Protein AF-A0A349W3M1-F1 (afdb_monomer_lite)

Sequence (89 aa):
DGIAYHLGWFIQHLGGNTILFHSGESTGFHNMVYMDVQKDLVISFFSNRDDFRIGEAFDAILKTMGISKPVLNEQHRSTFAWLNAVYAN

pLDDT: mean 85.97, std 10.59, range [53.62, 95.25]

Foldseek 3Di:
DQWDDDPQWTWHDDPNWIKTKAWDDDVQKIKIWIDTPVVRDIDIDIGSHPDPVSFVVVVVVCVVVVNPAVDDDPVDPHPSSVNVVVVVD

Secondary structure (DSSP, 8-state):
--EEEETTEEEEEETTEEEEEEEEEETTEEEEEEEEGGGTEEEEEEESSSSTHHHHHHHHHHHHTT---SS--TT-SSHHHHHHHHHT-

Radius of gyration: 12.46 Å; chains: 1; bounding box: 31×25×29 Å

Structure (mmCIF, N/CA/C/O backbone):
data_AF-A0A349W3M1-F1
#
_entry.id   AF-A0A349W3M1-F1
#
loop_
_atom_site.group_PDB
_atom_site.id
_atom_site.type_symbol
_atom_site.label_atom_id
_atom_site.label_alt_id
_atom_site.label_comp_id
_atom_site.label_asym_id
_atom_site.label_entity_id
_atom_site.label_seq_id
_atom_site.pdbx_PDB_ins_code
_atom_site.Cartn_x
_atom_site.Cartn_y
_atom_site.Cartn_z
_atom_site.occupancy
_atom_site.B_iso_or_equiv
_atom_site.auth_seq_id
_atom_site.auth_comp_id
_atom_site.auth_asym_id
_atom_site.auth_atom_id
_atom_site.pdbx_PDB_model_num
ATOM 1 N N . ASP A 1 1 ? 0.848 13.585 8.309 1.00 64.19 1 ASP A N 1
ATOM 2 C CA . ASP A 1 1 ? -0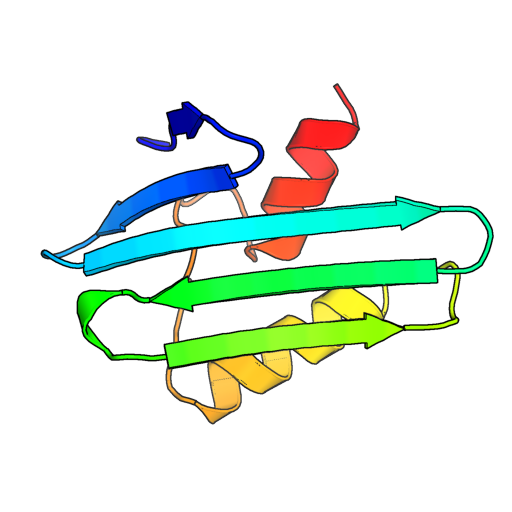.095 12.531 7.867 1.00 64.19 1 ASP A CA 1
ATOM 3 C C . ASP A 1 1 ? -0.614 11.607 8.974 1.00 64.19 1 ASP A C 1
ATOM 5 O O . ASP A 1 1 ? -1.568 10.878 8.731 1.00 64.19 1 ASP A O 1
ATOM 9 N N . GLY A 1 2 ? -0.036 11.606 10.188 1.00 80.69 2 GLY A N 1
ATOM 10 C CA . GLY A 1 2 ? -0.459 10.655 11.232 1.00 80.69 2 GLY A CA 1
ATOM 11 C C . GLY A 1 2 ? -0.085 9.203 10.906 1.00 80.69 2 GLY A C 1
ATOM 12 O O . GLY A 1 2 ? -0.747 8.280 11.370 1.00 80.69 2 GLY A O 1
ATOM 13 N N . ILE A 1 3 ? 0.947 9.028 10.076 1.00 88.81 3 ILE A N 1
ATOM 14 C CA . ILE A 1 3 ? 1.483 7.738 9.646 1.00 88.81 3 ILE A CA 1
ATOM 15 C C . ILE A 1 3 ? 2.783 7.500 10.421 1.00 88.81 3 ILE A C 1
ATOM 17 O O . ILE A 1 3 ? 3.693 8.328 10.359 1.00 88.81 3 ILE A O 1
ATOM 21 N N . ALA A 1 4 ? 2.856 6.399 11.164 1.00 92.81 4 ALA A N 1
ATOM 22 C CA . ALA A 1 4 ? 4.061 5.941 11.855 1.00 92.81 4 ALA A CA 1
ATOM 23 C C . ALA A 1 4 ? 4.779 4.867 11.026 1.00 92.81 4 ALA A C 1
ATOM 25 O O . ALA A 1 4 ? 4.151 4.216 10.193 1.00 92.81 4 ALA A O 1
ATOM 26 N N 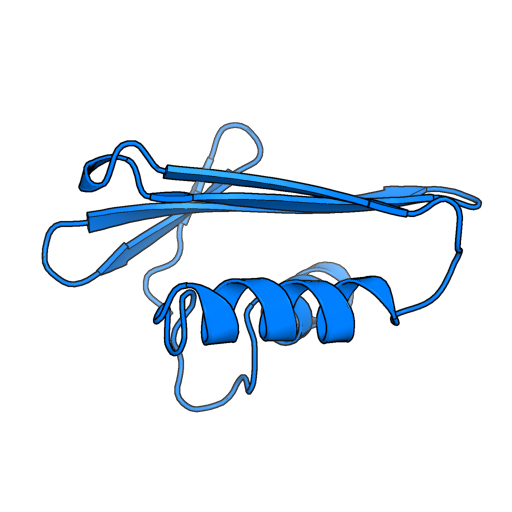. TYR A 1 5 ? 6.076 4.655 11.266 1.00 93.94 5 TYR A N 1
ATOM 27 C CA . TYR A 1 5 ? 6.836 3.582 10.621 1.00 93.94 5 TYR A CA 1
ATOM 28 C C . TYR A 1 5 ? 7.528 2.695 11.655 1.00 93.94 5 TYR A C 1
ATOM 30 O O . TYR A 1 5 ? 8.418 3.153 12.371 1.00 93.94 5 TYR A O 1
ATOM 38 N N . HIS A 1 6 ? 7.130 1.423 11.726 1.00 95.25 6 HIS A N 1
ATOM 39 C CA . HIS A 1 6 ? 7.688 0.445 12.662 1.00 95.25 6 HIS A CA 1
ATOM 40 C C . HIS A 1 6 ? 7.648 -0.968 12.078 1.00 95.25 6 HIS A C 1
ATOM 42 O O . HIS A 1 6 ? 6.703 -1.328 11.384 1.00 95.25 6 HIS A O 1
ATOM 48 N N . LEU A 1 7 ? 8.669 -1.780 12.386 1.00 94.50 7 LEU A N 1
ATOM 49 C CA . LEU A 1 7 ? 8.758 -3.194 11.983 1.00 94.50 7 LEU A CA 1
ATOM 50 C C . LEU A 1 7 ? 8.548 -3.437 10.471 1.00 94.50 7 LEU A C 1
ATOM 52 O O . LEU A 1 7 ? 8.008 -4.468 10.084 1.00 94.50 7 LEU A O 1
ATOM 56 N N . GLY A 1 8 ? 8.966 -2.492 9.621 1.00 93.25 8 GLY A N 1
ATOM 57 C CA . GLY A 1 8 ? 8.801 -2.600 8.166 1.00 93.25 8 GLY A CA 1
ATOM 58 C C . GLY A 1 8 ? 7.406 -2.239 7.649 1.00 93.25 8 GLY A C 1
ATOM 59 O O . GLY A 1 8 ? 7.066 -2.615 6.535 1.00 93.25 8 GLY A O 1
ATOM 60 N N . TRP A 1 9 ? 6.590 -1.536 8.438 1.00 95.00 9 TRP A N 1
ATOM 61 C CA . TRP A 1 9 ? 5.243 -1.122 8.051 1.00 95.00 9 TRP A CA 1
ATOM 62 C C . TRP A 1 9 ? 5.046 0.372 8.212 1.00 95.00 9 TRP A C 1
ATOM 64 O O . TRP A 1 9 ? 5.406 0.936 9.248 1.00 95.00 9 TRP A O 1
ATOM 74 N N . PHE A 1 10 ? 4.376 0.984 7.236 1.00 94.00 10 PHE A N 1
ATOM 75 C CA . PHE A 1 10 ? 3.673 2.237 7.466 1.00 94.00 10 PHE A CA 1
ATOM 76 C C . PHE A 1 10 ? 2.335 1.937 8.128 1.00 94.00 10 PHE A C 1
ATOM 78 O O . PHE A 1 10 ? 1.599 1.057 7.684 1.00 94.00 10 PHE A O 1
ATOM 85 N N . ILE A 1 11 ? 2.042 2.654 9.207 1.00 93.94 11 ILE A N 1
ATOM 86 C CA . ILE A 1 11 ? 0.899 2.408 10.081 1.00 93.94 11 ILE A CA 1
ATOM 87 C C . ILE A 1 11 ? 0.082 3.690 10.172 1.00 93.94 11 ILE A C 1
ATOM 89 O O . ILE A 1 11 ? 0.602 4.717 10.606 1.00 93.94 11 ILE A O 1
ATOM 93 N N . GLN A 1 12 ? -1.196 3.633 9.798 1.00 91.25 12 GLN A N 1
ATOM 94 C CA . GLN A 1 12 ? -2.131 4.751 9.934 1.00 91.25 12 GLN A CA 1
ATOM 95 C C . GLN A 1 12 ? -3.365 4.340 10.739 1.00 91.25 12 GLN A C 1
ATOM 97 O O . GLN A 1 12 ? -3.933 3.273 10.517 1.00 91.25 12 GLN A O 1
ATOM 102 N N . HIS A 1 13 ? -3.815 5.215 11.640 1.00 89.75 13 HIS A N 1
ATOM 103 C CA . HIS A 1 13 ? -5.076 5.040 12.358 1.00 89.75 13 HIS A CA 1
ATOM 104 C C . HIS A 1 13 ? -6.165 5.931 11.749 1.00 89.75 13 HIS A C 1
ATOM 106 O O . HIS A 1 13 ? -6.040 7.156 11.749 1.00 89.75 13 HIS A O 1
ATOM 112 N N . LEU A 1 14 ? -7.238 5.326 11.234 1.00 82.19 14 LEU A N 1
ATOM 113 C CA . LEU A 1 14 ? -8.337 6.014 10.549 1.00 82.19 14 LEU A CA 1
ATOM 114 C C . LEU A 1 14 ? -9.687 5.496 11.043 1.00 82.19 14 LEU A C 1
ATOM 116 O O . LEU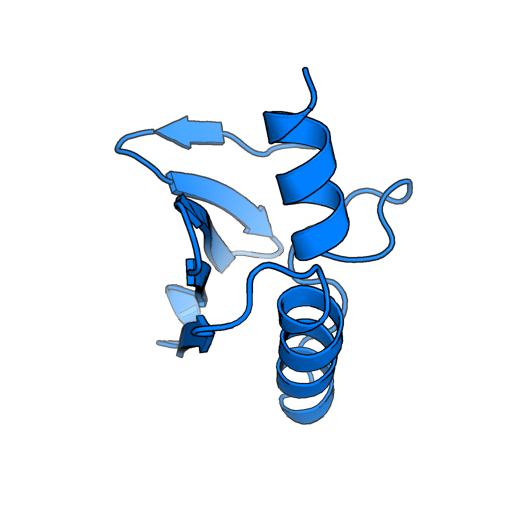 A 1 14 ? -10.043 4.349 10.797 1.00 82.19 14 LEU A O 1
ATOM 120 N N . GLY A 1 15 ? -10.461 6.349 11.721 1.00 81.44 15 GLY A N 1
ATOM 121 C CA . GLY A 1 15 ? -11.846 6.032 12.099 1.00 81.44 15 GLY A CA 1
ATOM 122 C C . GLY A 1 15 ? -12.002 4.771 12.958 1.00 81.44 15 GLY A C 1
ATOM 123 O O . GLY A 1 15 ? -12.996 4.068 12.822 1.00 81.44 15 GLY A O 1
ATOM 124 N N . GLY A 1 16 ? -11.015 4.464 13.805 1.00 85.31 16 GLY A N 1
ATOM 125 C CA . GLY A 1 16 ? -10.980 3.240 14.616 1.00 85.31 16 GLY A CA 1
ATOM 126 C C . GLY A 1 16 ? -10.293 2.047 13.944 1.00 85.31 16 GLY A C 1
ATOM 127 O O . GLY A 1 16 ? -10.015 1.062 14.626 1.00 85.31 16 GLY A O 1
ATOM 128 N N . ASN A 1 17 ? -9.952 2.152 12.656 1.00 88.94 17 ASN A N 1
ATOM 129 C CA . ASN A 1 17 ? -9.175 1.143 11.943 1.00 88.94 17 ASN A CA 1
ATOM 130 C C . ASN A 1 17 ? -7.672 1.426 12.049 1.00 88.94 17 ASN A C 1
ATOM 132 O O . ASN A 1 17 ? -7.237 2.579 12.076 1.00 88.94 17 ASN A O 1
ATOM 136 N N . THR A 1 18 ? -6.886 0.360 12.068 1.00 92.69 18 THR A N 1
ATOM 137 C CA . THR A 1 18 ? -5.433 0.331 11.971 1.00 92.69 18 THR A CA 1
ATOM 138 C C . THR A 1 18 ? -5.097 -0.233 10.606 1.00 92.69 18 THR A C 1
ATOM 140 O O . THR A 1 18 ? -5.363 -1.400 10.314 1.00 92.69 18 THR A O 1
ATOM 143 N N . ILE A 1 19 ? -4.512 0.619 9.778 1.00 92.31 19 ILE A N 1
ATOM 144 C CA . ILE A 1 19 ? -4.100 0.289 8.428 1.00 92.31 19 ILE A CA 1
ATOM 145 C C . ILE A 1 19 ? -2.593 0.085 8.425 1.00 92.31 19 ILE A C 1
ATOM 147 O O . ILE A 1 19 ? -1.859 0.984 8.838 1.00 92.31 19 ILE A O 1
ATOM 151 N N . LEU A 1 20 ? -2.137 -1.067 7.938 1.00 94.38 20 LEU A N 1
ATOM 152 C CA . LEU A 1 20 ? -0.730 -1.308 7.636 1.00 94.38 20 LEU A CA 1
ATOM 153 C C . LEU A 1 20 ? -0.545 -1.373 6.131 1.00 94.38 20 LEU A C 1
ATOM 155 O O . LEU A 1 20 ? -1.328 -2.012 5.432 1.00 94.38 20 LEU A O 1
ATOM 159 N N . PHE A 1 21 ? 0.488 -0.724 5.619 1.00 93.50 21 PHE A N 1
ATOM 160 C CA . PHE A 1 21 ? 0.782 -0.757 4.196 1.00 93.50 21 PHE A CA 1
ATOM 161 C C . PHE A 1 21 ? 2.273 -0.591 3.931 1.00 93.50 21 PHE A C 1
ATOM 163 O O . PHE A 1 21 ? 3.014 -0.026 4.738 1.00 93.50 21 PHE A O 1
ATOM 170 N N . HIS A 1 22 ? 2.718 -1.134 2.804 1.00 94.06 22 HIS A N 1
ATOM 171 C CA . HIS A 1 22 ? 4.099 -1.047 2.348 1.00 94.06 22 HIS A CA 1
ATOM 172 C C . HIS A 1 22 ? 4.171 -1.366 0.852 1.00 94.06 22 HIS A C 1
ATOM 174 O O . HIS A 1 22 ? 3.304 -2.064 0.317 1.00 94.06 22 HIS A O 1
ATOM 180 N N . SER A 1 23 ? 5.227 -0.918 0.180 1.00 93.19 23 SER A N 1
ATOM 181 C CA . SER A 1 23 ? 5.592 -1.422 -1.146 1.00 93.19 23 SER A CA 1
ATOM 182 C C . SER A 1 23 ? 7.062 -1.794 -1.201 1.00 93.19 23 SER A C 1
ATOM 184 O O . SER A 1 23 ? 7.857 -1.383 -0.363 1.00 93.19 23 SER A O 1
ATOM 186 N N . GLY A 1 24 ? 7.422 -2.640 -2.149 1.00 91.56 24 GLY A N 1
ATOM 187 C CA . GLY A 1 24 ? 8.807 -3.010 -2.391 1.00 91.56 24 GLY A CA 1
ATOM 188 C C . GLY A 1 24 ? 9.108 -2.922 -3.872 1.00 91.56 24 GLY A C 1
ATOM 189 O O . GLY A 1 24 ? 8.237 -3.177 -4.704 1.00 91.56 24 GLY A O 1
ATOM 190 N N . GLU A 1 25 ? 10.347 -2.559 -4.167 1.00 89.62 25 GLU A N 1
ATOM 191 C CA . GLU A 1 25 ? 10.908 -2.519 -5.507 1.00 89.62 25 GLU A CA 1
ATOM 192 C C . GLU A 1 25 ? 12.236 -3.280 -5.495 1.00 89.62 25 GLU A C 1
ATOM 194 O O . GLU A 1 25 ? 13.056 -3.142 -4.585 1.00 89.62 25 GLU A O 1
ATOM 199 N N . SER A 1 26 ? 12.436 -4.112 -6.508 1.00 86.56 26 SER A N 1
ATOM 200 C CA . SER A 1 26 ? 13.716 -4.738 -6.833 1.00 86.56 26 SER A CA 1
ATOM 201 C C . SER A 1 26 ? 13.839 -4.837 -8.352 1.00 86.56 26 SER A C 1
ATOM 203 O O . SER A 1 26 ? 12.872 -4.581 -9.066 1.00 86.56 26 SER A O 1
ATOM 205 N N . THR A 1 27 ? 15.004 -5.234 -8.870 1.00 85.88 27 THR A N 1
ATOM 206 C CA . THR A 1 27 ? 15.220 -5.339 -10.320 1.00 85.88 27 THR A CA 1
ATOM 207 C C . THR A 1 27 ? 14.195 -6.279 -10.961 1.00 85.88 27 THR A C 1
ATOM 209 O O . THR A 1 27 ? 14.278 -7.498 -10.808 1.00 85.88 27 THR A O 1
ATOM 212 N N . GLY A 1 28 ? 13.233 -5.714 -11.692 1.00 89.62 28 GLY A N 1
ATOM 213 C CA . GLY A 1 28 ? 12.187 -6.483 -12.368 1.00 89.62 28 GLY A CA 1
ATOM 214 C C . GLY A 1 28 ? 10.934 -6.785 -11.543 1.00 89.62 28 GLY A C 1
ATOM 215 O O . GLY A 1 28 ? 10.026 -7.411 -12.085 1.00 89.62 28 GLY A O 1
ATOM 216 N N . PHE A 1 29 ? 10.848 -6.376 -10.272 1.00 92.00 29 PHE A N 1
ATOM 217 C CA . PHE A 1 29 ? 9.694 -6.696 -9.428 1.00 92.00 29 PHE A CA 1
ATOM 218 C C . PHE A 1 29 ? 9.232 -5.522 -8.584 1.00 92.00 29 PHE A C 1
ATOM 220 O O . PHE A 1 29 ? 10.023 -4.877 -7.899 1.00 92.00 29 PHE A O 1
ATOM 227 N N . HIS A 1 30 ? 7.916 -5.351 -8.551 1.00 93.38 30 HIS A N 1
ATOM 228 C CA . HIS A 1 30 ? 7.234 -4.441 -7.646 1.00 93.38 30 HIS A CA 1
ATOM 229 C C . HIS A 1 30 ? 6.208 -5.213 -6.823 1.00 93.38 30 HIS A C 1
ATOM 231 O O . HIS A 1 30 ? 5.563 -6.147 -7.313 1.00 93.38 30 HIS A O 1
ATOM 237 N N . ASN A 1 31 ? 6.015 -4.808 -5.573 1.00 93.56 31 ASN A N 1
ATOM 238 C CA . ASN A 1 31 ? 4.948 -5.329 -4.729 1.00 93.56 31 ASN A CA 1
ATOM 239 C C . ASN A 1 31 ? 4.255 -4.221 -3.941 1.00 93.56 31 ASN A C 1
ATOM 241 O O . ASN A 1 31 ? 4.858 -3.209 -3.597 1.00 93.56 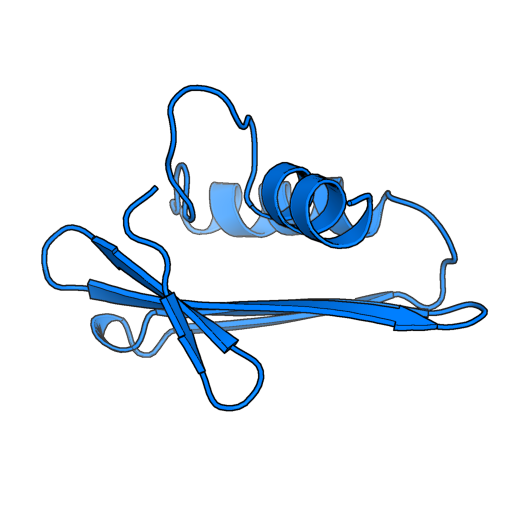31 ASN A O 1
ATOM 245 N N . MET A 1 32 ? 2.995 -4.461 -3.594 1.00 92.56 32 MET A N 1
ATOM 246 C CA . MET A 1 32 ? 2.211 -3.633 -2.686 1.00 92.56 32 MET A CA 1
ATOM 247 C C . MET A 1 32 ? 1.465 -4.517 -1.701 1.00 92.56 32 MET A C 1
ATOM 249 O O . MET A 1 32 ? 0.893 -5.537 -2.085 1.00 92.56 32 MET A O 1
ATOM 253 N N . VAL A 1 33 ? 1.455 -4.114 -0.435 1.00 93.94 33 VAL A N 1
ATOM 254 C CA . VAL A 1 33 ? 0.686 -4.783 0.611 1.00 93.94 33 VAL A CA 1
ATOM 255 C C . VAL A 1 33 ? -0.123 -3.750 1.377 1.00 93.94 33 VAL A C 1
ATOM 257 O O . VAL A 1 33 ? 0.366 -2.662 1.681 1.00 93.94 33 VAL A O 1
ATOM 260 N N . TYR A 1 34 ? -1.361 -4.112 1.686 1.00 93.25 34 TYR A N 1
ATOM 261 C CA . TYR A 1 34 ? -2.297 -3.344 2.490 1.00 93.25 34 TYR A CA 1
ATOM 262 C C . TYR A 1 34 ? -3.074 -4.281 3.402 1.00 93.25 34 TYR A C 1
ATOM 264 O O . TYR A 1 34 ? -3.546 -5.333 2.974 1.00 93.25 34 TYR A O 1
ATOM 272 N N . MET A 1 35 ? -3.228 -3.875 4.652 1.00 94.00 35 MET A N 1
ATOM 273 C CA . MET A 1 35 ? -3.966 -4.597 5.670 1.00 94.00 35 MET A CA 1
ATOM 274 C C . MET A 1 35 ? -4.844 -3.616 6.438 1.00 94.00 35 MET A C 1
ATOM 276 O O . MET A 1 35 ? -4.348 -2.613 6.943 1.00 94.00 35 MET A O 1
ATOM 280 N N . ASP A 1 36 ? -6.133 -3.925 6.546 1.00 93.12 36 ASP A N 1
ATOM 281 C CA . ASP A 1 36 ? -7.071 -3.268 7.460 1.00 93.12 36 ASP A CA 1
ATOM 282 C C . ASP A 1 36 ? -7.405 -4.275 8.565 1.00 93.12 36 ASP A C 1
ATOM 284 O O . ASP A 1 36 ? -8.153 -5.231 8.341 1.00 93.12 36 ASP A O 1
ATOM 288 N N . VAL A 1 37 ? -6.789 -4.097 9.740 1.00 94.38 37 VAL A N 1
ATOM 289 C CA . VAL A 1 37 ? -6.824 -5.089 10.831 1.00 94.38 37 VAL A CA 1
ATOM 290 C C . VAL A 1 37 ? -8.249 -5.323 11.326 1.00 94.38 37 VAL A C 1
ATOM 292 O O . VAL A 1 37 ? -8.642 -6.451 11.602 1.00 94.38 37 VAL A O 1
ATOM 295 N N . GLN A 1 38 ? -9.044 -4.261 11.425 1.00 94.25 38 GLN A N 1
ATOM 296 C CA . GLN A 1 38 ? -10.396 -4.305 11.974 1.00 94.25 38 GLN A CA 1
ATOM 297 C C . GLN A 1 38 ? -11.395 -4.910 10.988 1.00 94.25 38 GLN A C 1
ATOM 299 O O . GLN A 1 38 ? -12.436 -5.406 11.413 1.00 94.25 38 GLN A O 1
ATOM 304 N N . LYS A 1 39 ? -11.090 -4.889 9.686 1.00 91.81 39 LYS A N 1
ATOM 305 C CA . LYS A 1 39 ? -11.916 -5.526 8.652 1.00 91.81 39 LYS A CA 1
ATOM 306 C C . LYS A 1 39 ? -11.487 -6.946 8.303 1.00 91.81 39 LYS A C 1
ATOM 308 O O . LYS A 1 39 ? -12.102 -7.527 7.414 1.00 91.81 39 LYS A O 1
ATOM 313 N N . ASP A 1 40 ? -10.449 -7.472 8.957 1.00 94.69 40 ASP A N 1
ATOM 314 C CA . ASP A 1 40 ? -9.827 -8.756 8.605 1.00 94.69 40 ASP A CA 1
ATOM 315 C C . ASP A 1 40 ? -9.509 -8.841 7.099 1.00 94.69 40 ASP A C 1
ATOM 317 O O . ASP A 1 40 ? -9.778 -9.826 6.413 1.00 94.69 40 ASP A O 1
ATOM 321 N N . LEU A 1 41 ? -8.999 -7.731 6.550 1.00 92.25 41 LEU A N 1
ATOM 322 C CA . LEU A 1 41 ? -8.763 -7.575 5.122 1.00 92.25 41 LEU A CA 1
ATOM 323 C C . LEU A 1 41 ? -7.272 -7.446 4.838 1.00 92.25 41 LEU A C 1
ATOM 325 O O . LEU A 1 41 ? -6.608 -6.548 5.353 1.00 92.25 41 LEU A O 1
ATOM 329 N N . VAL A 1 42 ? -6.784 -8.280 3.920 1.00 95.00 42 VAL A N 1
ATOM 330 C CA . VAL A 1 42 ? -5.426 -8.213 3.379 1.00 95.00 42 VAL A CA 1
ATOM 331 C C . VAL A 1 42 ? -5.481 -8.164 1.859 1.00 95.00 42 VAL A C 1
ATOM 333 O O . VAL A 1 42 ? -6.150 -8.974 1.220 1.00 95.00 42 VAL A O 1
ATOM 336 N N . ILE A 1 43 ? -4.742 -7.225 1.276 1.00 93.38 43 ILE A N 1
ATOM 337 C CA . ILE A 1 43 ? -4.519 -7.115 -0.162 1.00 93.38 43 ILE A CA 1
ATOM 338 C C . ILE A 1 43 ? -3.011 -7.153 -0.385 1.00 93.38 43 ILE A C 1
ATOM 340 O O . ILE A 1 43 ? -2.296 -6.245 0.034 1.00 93.38 43 ILE A O 1
ATOM 344 N N . SER A 1 44 ? -2.542 -8.190 -1.073 1.00 94.31 44 SER A N 1
ATOM 345 C CA . SER A 1 44 ? -1.144 -8.342 -1.474 1.00 94.31 44 SER A CA 1
ATOM 346 C C . SER A 1 44 ? -1.083 -8.466 -2.987 1.00 94.31 44 SER A C 1
ATOM 348 O O . SER A 1 44 ? -1.711 -9.353 -3.566 1.00 94.31 44 SER A O 1
ATOM 350 N N . PHE A 1 45 ? -0.340 -7.574 -3.629 1.00 93.19 45 PHE A N 1
ATOM 351 C CA . PHE A 1 45 ? -0.247 -7.496 -5.078 1.00 93.19 45 PHE A CA 1
ATOM 352 C C . PHE A 1 45 ? 1.215 -7.503 -5.511 1.00 93.19 45 PHE A C 1
ATOM 354 O O . PHE A 1 45 ? 2.038 -6.772 -4.963 1.00 93.19 45 PHE A O 1
ATOM 361 N N . PHE A 1 46 ? 1.534 -8.350 -6.485 1.00 93.94 46 PHE A N 1
ATOM 362 C CA . PHE A 1 46 ? 2.894 -8.593 -6.951 1.00 93.94 46 PHE A CA 1
ATOM 363 C C . PHE A 1 46 ? 2.928 -8.471 -8.469 1.00 93.94 46 PHE A C 1
ATOM 365 O O . PHE A 1 46 ? 2.050 -8.988 -9.160 1.00 93.94 46 PHE A O 1
ATOM 372 N N . SER A 1 47 ? 3.953 -7.803 -8.978 1.00 93.94 47 SER A N 1
ATOM 373 C CA . SER A 1 47 ? 4.175 -7.589 -10.400 1.00 93.94 47 SER A CA 1
ATOM 374 C C . SER A 1 47 ? 5.617 -7.939 -10.741 1.00 93.94 47 SER A C 1
ATOM 376 O O . SER A 1 47 ? 6.539 -7.518 -10.050 1.00 93.94 47 SER A O 1
ATOM 378 N N . ASN A 1 48 ? 5.812 -8.676 -11.832 1.00 94.38 48 ASN A N 1
ATOM 379 C CA . ASN A 1 48 ? 7.119 -8.923 -12.452 1.00 94.38 48 ASN A CA 1
ATOM 380 C C . ASN A 1 48 ? 7.457 -7.871 -13.525 1.00 94.38 48 ASN A C 1
ATOM 382 O O . ASN A 1 48 ? 8.184 -8.147 -14.482 1.00 94.38 48 ASN A O 1
ATOM 386 N N . ARG A 1 49 ? 6.837 -6.694 -13.427 1.00 90.38 49 ARG A N 1
ATOM 387 C CA . ARG A 1 49 ? 7.112 -5.546 -14.282 1.00 90.38 49 ARG A CA 1
ATOM 388 C C . ARG A 1 49 ? 7.865 -4.526 -13.460 1.00 90.38 49 ARG A C 1
ATOM 390 O O . ARG A 1 49 ? 7.436 -4.212 -12.353 1.00 90.38 49 ARG A O 1
ATOM 397 N N . ASP A 1 50 ? 8.925 -3.993 -14.045 1.00 87.62 50 ASP A N 1
ATOM 398 C CA . ASP A 1 50 ? 9.643 -2.843 -13.511 1.00 87.62 50 ASP A CA 1
ATOM 399 C C . ASP A 1 50 ? 9.007 -1.544 -14.021 1.00 87.62 50 ASP A C 1
ATOM 401 O O . ASP A 1 50 ? 9.534 -0.856 -14.895 1.00 87.62 50 ASP A O 1
ATOM 405 N N . ASP A 1 51 ? 7.771 -1.294 -13.589 1.00 87.56 51 ASP A N 1
ATOM 406 C CA . ASP A 1 51 ? 7.032 -0.084 -13.924 1.00 87.56 51 ASP A CA 1
ATOM 407 C C . ASP A 1 51 ? 6.016 0.290 -12.836 1.00 87.56 51 ASP A C 1
ATOM 409 O O . ASP A 1 51 ? 5.676 -0.480 -11.939 1.00 87.56 51 ASP A O 1
ATOM 413 N N . PHE A 1 52 ? 5.472 1.500 -12.946 1.00 86.38 52 PHE A N 1
ATOM 414 C CA . PHE A 1 52 ? 4.504 2.037 -11.991 1.00 86.38 52 PHE A CA 1
ATOM 415 C C . PHE A 1 52 ? 3.056 1.571 -12.226 1.00 86.38 52 PHE A C 1
ATOM 417 O O . PHE A 1 52 ? 2.141 2.061 -11.560 1.00 86.38 52 PHE A O 1
ATOM 424 N N . ARG A 1 53 ? 2.808 0.611 -13.136 1.00 89.69 53 ARG A N 1
ATOM 425 C CA . ARG A 1 53 ? 1.444 0.109 -13.419 1.00 89.69 53 ARG A CA 1
ATOM 426 C C . ARG A 1 53 ? 0.831 -0.602 -12.222 1.00 89.69 53 ARG A C 1
ATOM 428 O O . ARG A 1 53 ? -0.393 -0.658 -12.108 1.00 89.69 53 ARG A O 1
ATOM 435 N N . ILE A 1 54 ? 1.674 -1.126 -11.331 1.00 91.38 54 ILE A N 1
ATOM 436 C CA . ILE A 1 54 ? 1.233 -1.774 -10.098 1.00 91.38 54 ILE A CA 1
ATOM 437 C C . ILE A 1 54 ? 0.335 -0.852 -9.260 1.00 91.38 54 ILE A C 1
ATOM 439 O O . ILE A 1 54 ? -0.677 -1.312 -8.738 1.00 91.38 54 ILE A O 1
ATOM 443 N N . GLY A 1 55 ? 0.641 0.451 -9.215 1.00 88.44 55 GLY A N 1
ATOM 444 C CA . GLY A 1 55 ? -0.138 1.442 -8.477 1.00 88.44 55 GLY A CA 1
ATOM 445 C C . GLY A 1 55 ? -1.539 1.650 -9.042 1.00 88.44 55 GLY A C 1
ATOM 446 O O . GLY A 1 55 ? -2.513 1.591 -8.298 1.00 88.44 55 GLY A O 1
ATOM 447 N N . GLU A 1 56 ? -1.657 1.824 -10.364 1.00 88.50 56 GLU A N 1
ATOM 448 C CA . GLU A 1 56 ? -2.956 1.981 -11.043 1.00 88.50 56 GLU A CA 1
ATOM 449 C C . GLU A 1 56 ? -3.862 0.763 -10.812 1.00 88.50 56 GLU A C 1
ATOM 451 O O . GLU A 1 56 ? -5.055 0.900 -10.531 1.00 88.50 56 GLU A O 1
ATOM 456 N N . ALA A 1 57 ? -3.290 -0.440 -10.918 1.00 91.19 57 ALA A N 1
ATOM 457 C CA . ALA A 1 57 ? -4.017 -1.684 -10.700 1.00 91.19 57 ALA A CA 1
ATOM 458 C C . ALA A 1 57 ? -4.443 -1.846 -9.233 1.00 91.19 57 ALA A C 1
ATOM 460 O O . ALA A 1 57 ? -5.581 -2.229 -8.957 1.00 91.19 57 ALA A O 1
ATOM 461 N N . PHE A 1 58 ? -3.563 -1.504 -8.292 1.00 91.12 58 PHE A N 1
ATOM 462 C CA . PHE A 1 58 ? -3.859 -1.540 -6.866 1.00 91.12 58 PHE A CA 1
ATOM 463 C C . PHE A 1 58 ? -4.987 -0.566 -6.484 1.00 91.12 58 PHE A C 1
ATOM 465 O O . PHE A 1 58 ? -5.936 -0.951 -5.799 1.00 91.12 58 PHE A O 1
ATOM 472 N N . ASP A 1 59 ? -4.965 0.659 -7.013 1.00 87.06 59 ASP A N 1
ATOM 473 C CA . ASP A 1 59 ? -6.032 1.644 -6.806 1.00 87.06 59 ASP A CA 1
ATOM 474 C C . ASP A 1 59 ? -7.378 1.170 -7.380 1.00 87.06 59 ASP A C 1
ATOM 476 O O . ASP A 1 59 ? -8.435 1.383 -6.775 1.00 87.06 59 ASP A O 1
ATOM 480 N N . ALA A 1 60 ? -7.360 0.485 -8.527 1.00 89.00 60 ALA A N 1
ATOM 481 C CA . ALA A 1 60 ? -8.559 -0.107 -9.114 1.00 89.00 60 ALA A CA 1
ATOM 482 C C . ALA A 1 60 ? -9.149 -1.230 -8.240 1.00 89.00 60 ALA A C 1
ATOM 484 O O . ALA A 1 60 ? -10.376 -1.310 -8.102 1.00 89.00 60 ALA A O 1
ATOM 485 N N . ILE A 1 61 ? -8.303 -2.059 -7.616 1.00 90.50 61 ILE A N 1
ATOM 486 C CA . ILE A 1 61 ? -8.732 -3.088 -6.655 1.00 90.50 61 ILE A CA 1
ATOM 487 C C . ILE A 1 61 ? -9.419 -2.423 -5.461 1.00 90.50 61 ILE A C 1
ATOM 489 O O . ILE A 1 61 ? -10.575 -2.729 -5.173 1.00 90.50 61 ILE A O 1
ATOM 493 N N . LEU A 1 62 ? -8.759 -1.453 -4.821 1.00 87.00 62 LEU A N 1
ATOM 494 C CA . LEU A 1 62 ? -9.308 -0.732 -3.669 1.00 87.00 62 LEU A CA 1
ATOM 495 C C . LEU A 1 62 ? -10.658 -0.084 -3.991 1.00 87.00 62 LEU A C 1
ATOM 497 O O . LEU A 1 62 ? -11.625 -0.247 -3.244 1.00 87.00 62 LEU A O 1
ATOM 501 N N . LYS A 1 63 ? -10.759 0.581 -5.148 1.00 87.44 63 LYS A N 1
ATOM 502 C CA . LYS A 1 63 ? -12.010 1.179 -5.623 1.00 87.44 63 LYS A CA 1
ATOM 503 C C . LYS A 1 63 ? -13.118 0.138 -5.802 1.00 87.44 63 LYS A C 1
ATOM 505 O O . LYS A 1 63 ? -14.251 0.395 -5.403 1.00 87.44 63 LYS A O 1
ATOM 510 N N . THR A 1 64 ? -12.803 -1.021 -6.380 1.00 90.19 64 THR A N 1
ATOM 511 C CA . THR A 1 64 ? -13.763 -2.122 -6.582 1.00 90.19 64 THR A CA 1
ATOM 512 C C . THR A 1 64 ? -14.267 -2.679 -5.251 1.00 90.19 64 THR A C 1
ATOM 514 O O . THR A 1 64 ? -15.434 -3.040 -5.132 1.00 90.19 64 THR A O 1
ATOM 517 N N . MET A 1 65 ? -13.417 -2.674 -4.225 1.00 88.62 65 MET A N 1
ATOM 518 C CA . MET A 1 65 ? -13.758 -3.096 -2.865 1.00 88.62 65 MET A CA 1
ATOM 519 C C . MET A 1 65 ? -14.482 -2.013 -2.046 1.00 88.62 65 MET A C 1
ATOM 521 O O . MET A 1 65 ? -14.749 -2.214 -0.864 1.00 88.62 65 MET A O 1
ATOM 525 N N . GLY A 1 66 ? -14.786 -0.853 -2.640 1.00 86.62 66 GLY A N 1
ATOM 526 C CA . GLY A 1 66 ? -15.405 0.273 -1.934 1.00 86.62 66 GLY A CA 1
ATOM 527 C C . GLY A 1 66 ? -14.466 0.976 -0.946 1.00 86.62 66 GLY A C 1
ATOM 528 O O . GLY A 1 66 ? -14.926 1.715 -0.078 1.00 86.62 66 GLY A O 1
ATOM 529 N N . ILE A 1 67 ? -13.153 0.768 -1.065 1.00 85.31 67 ILE A N 1
ATOM 530 C CA . ILE A 1 67 ? -12.132 1.376 -0.211 1.00 85.31 67 ILE A CA 1
ATOM 531 C C . ILE A 1 67 ? -11.659 2.659 -0.885 1.00 85.31 67 ILE A C 1
ATOM 533 O O . ILE A 1 67 ? -10.772 2.669 -1.738 1.00 85.31 67 ILE A O 1
ATOM 537 N N . SER A 1 68 ? -12.281 3.774 -0.519 1.00 70.12 68 SER A N 1
ATOM 538 C CA . SER A 1 68 ? -11.878 5.091 -1.002 1.00 70.12 68 SER A CA 1
ATOM 539 C C . SER A 1 68 ? -10.790 5.684 -0.110 1.00 70.12 68 SER A C 1
ATOM 541 O O . SER A 1 68 ? -11.018 5.847 1.086 1.00 70.12 68 SER A O 1
ATOM 543 N N . LYS A 1 69 ? -9.661 6.086 -0.711 1.00 65.62 69 LYS A N 1
ATOM 544 C CA . LYS A 1 69 ? -8.554 6.804 -0.052 1.00 65.62 69 LYS A CA 1
ATOM 545 C C . LYS A 1 69 ? -8.017 6.063 1.192 1.00 65.62 69 LYS A C 1
ATOM 547 O O . LYS A 1 69 ? -8.217 6.521 2.314 1.00 65.62 69 LYS A O 1
ATOM 552 N N . PRO A 1 70 ? -7.342 4.917 1.013 1.00 66.06 70 PRO A N 1
ATOM 553 C CA . PRO A 1 70 ? -6.930 4.074 2.136 1.00 66.06 70 PRO A CA 1
ATOM 554 C C . PRO A 1 70 ? -5.832 4.708 2.991 1.00 66.06 70 PRO A C 1
ATOM 556 O O . PRO A 1 70 ? -5.714 4.380 4.166 1.00 66.06 70 PRO A O 1
ATOM 559 N N . VAL A 1 71 ? -5.035 5.595 2.386 1.00 66.38 71 VAL A N 1
ATOM 560 C CA . VAL A 1 71 ? -3.980 6.366 3.039 1.00 66.38 71 VAL A CA 1
ATOM 561 C C . VAL A 1 71 ? -4.211 7.832 2.705 1.00 66.38 71 VAL A C 1
ATOM 563 O O . VAL A 1 71 ? -4.250 8.211 1.534 1.00 66.38 71 VAL A O 1
ATOM 566 N N . LEU A 1 72 ? -4.469 8.635 3.734 1.00 62.25 72 LEU A N 1
ATOM 567 C CA . LEU A 1 72 ? -4.995 9.993 3.593 1.00 62.25 72 LEU A CA 1
ATOM 568 C C . LEU A 1 72 ? -3.964 11.047 3.999 1.00 62.25 72 LEU A C 1
ATOM 570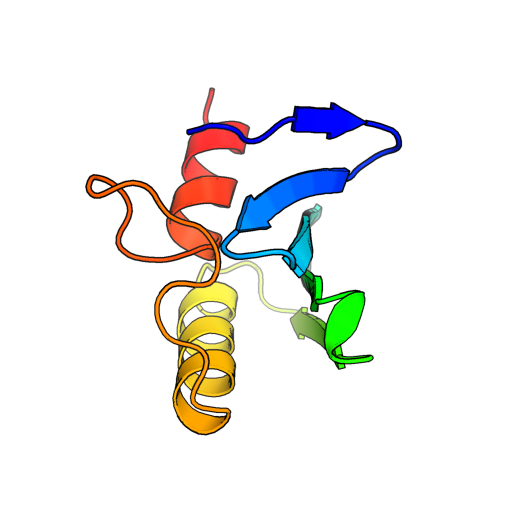 O O . LEU A 1 72 ? -3.640 11.181 5.177 1.00 62.25 72 LEU A O 1
ATOM 574 N N . ASN A 1 73 ? -3.573 11.878 3.036 1.00 53.62 73 ASN A N 1
ATOM 575 C CA . ASN A 1 73 ? -3.612 13.328 3.199 1.00 53.62 73 ASN A CA 1
ATOM 576 C C . ASN A 1 73 ? -4.244 13.929 1.921 1.00 53.62 73 ASN A C 1
ATOM 578 O O . ASN A 1 73 ? -4.355 13.252 0.900 1.00 53.62 73 ASN A O 1
ATOM 582 N N . GLU A 1 74 ? -4.701 15.180 1.964 1.00 53.97 74 GLU A N 1
ATOM 583 C CA . GLU A 1 74 ? -5.327 15.841 0.803 1.00 53.97 74 GLU A CA 1
ATOM 584 C C . GLU A 1 74 ? -4.351 16.105 -0.363 1.00 53.97 74 GLU A C 1
ATOM 586 O O . GLU A 1 74 ? -4.783 16.474 -1.455 1.00 53.97 74 GLU A O 1
ATOM 591 N N . GLN A 1 75 ? -3.046 15.902 -0.156 1.00 57.84 75 GLN A N 1
ATOM 592 C CA . GLN A 1 75 ? -1.996 16.157 -1.143 1.00 57.84 75 GLN A CA 1
ATOM 593 C C . GLN A 1 75 ? -1.745 14.947 -2.054 1.00 57.84 75 GLN A C 1
ATOM 595 O O . GLN A 1 75 ? -1.415 15.128 -3.228 1.00 57.84 75 GLN A O 1
ATOM 600 N N . HIS A 1 76 ? -1.936 13.719 -1.562 1.00 58.75 76 HIS A N 1
ATOM 601 C CA . HIS A 1 76 ? -1.665 12.502 -2.328 1.00 58.75 76 HIS A CA 1
ATOM 602 C C . HIS A 1 76 ? -2.942 11.873 -2.888 1.00 58.75 76 HIS A C 1
ATOM 604 O O . HIS A 1 76 ? -3.936 11.659 -2.197 1.00 58.75 76 HIS A O 1
ATOM 610 N N . ARG A 1 77 ? -2.909 11.568 -4.191 1.00 66.19 77 ARG A N 1
ATOM 611 C CA . ARG A 1 77 ? -4.057 11.016 -4.928 1.00 66.19 77 ARG A CA 1
ATOM 612 C C . ARG A 1 77 ? -4.271 9.517 -4.681 1.00 66.19 77 ARG A C 1
ATOM 614 O O . ARG A 1 77 ? -5.387 9.051 -4.897 1.00 66.19 77 ARG A O 1
ATOM 621 N N . SER A 1 78 ? -3.249 8.788 -4.220 1.00 76.31 78 SER A N 1
ATOM 622 C CA . SER A 1 78 ? -3.342 7.363 -3.877 1.00 76.31 78 SER A CA 1
ATOM 623 C C . SER A 1 78 ? -2.264 6.878 -2.901 1.00 76.31 78 SER A C 1
ATOM 625 O O . SER A 1 78 ? -1.242 7.541 -2.712 1.00 76.31 78 SER A O 1
ATOM 627 N N . THR A 1 79 ? -2.479 5.696 -2.304 1.00 81.94 79 THR A N 1
ATOM 628 C CA . THR A 1 79 ? -1.521 5.027 -1.401 1.00 81.94 79 THR A CA 1
ATOM 629 C C . THR A 1 79 ? -0.183 4.768 -2.085 1.00 81.94 79 THR A C 1
ATOM 631 O O . THR A 1 79 ? 0.865 4.990 -1.485 1.00 81.94 79 THR A O 1
ATOM 634 N N . PHE A 1 80 ? -0.205 4.356 -3.354 1.00 82.94 80 PHE A N 1
ATOM 635 C CA . PHE A 1 80 ? 1.018 4.145 -4.125 1.00 82.94 80 PHE A CA 1
ATOM 636 C C . PHE A 1 80 ? 1.785 5.449 -4.364 1.00 82.94 80 PHE A C 1
ATOM 638 O O . PHE A 1 80 ? 2.997 5.497 -4.182 1.00 82.94 80 PHE A O 1
ATOM 645 N N . ALA A 1 81 ? 1.081 6.529 -4.717 1.00 80.75 81 ALA A N 1
ATOM 646 C CA . ALA A 1 81 ? 1.712 7.829 -4.922 1.00 80.75 81 ALA A CA 1
ATOM 647 C C . ALA A 1 81 ? 2.379 8.357 -3.640 1.00 80.75 81 ALA A C 1
ATOM 649 O O . ALA A 1 81 ? 3.437 8.978 -3.716 1.00 80.75 81 ALA A O 1
ATOM 650 N N . TRP A 1 82 ? 1.778 8.097 -2.475 1.00 86.81 82 TRP A N 1
ATOM 651 C CA . TRP A 1 82 ? 2.388 8.414 -1.184 1.00 86.81 82 TRP A CA 1
ATOM 652 C C . TRP A 1 82 ? 3.653 7.582 -0.941 1.00 86.81 82 TRP A C 1
ATOM 654 O O . TRP A 1 82 ? 4.702 8.147 -0.649 1.00 86.81 82 TRP A O 1
ATOM 664 N N . LEU A 1 83 ? 3.579 6.259 -1.129 1.00 87.62 83 LEU A N 1
ATOM 665 C CA . LEU A 1 83 ? 4.718 5.353 -0.943 1.00 87.62 83 LEU A CA 1
ATOM 666 C C . LEU A 1 83 ? 5.907 5.749 -1.828 1.00 87.62 83 LEU A C 1
ATOM 668 O O . LEU A 1 83 ? 7.010 5.933 -1.322 1.00 87.62 83 LEU A O 1
ATOM 672 N N . ASN A 1 84 ? 5.674 5.986 -3.121 1.00 83.88 84 ASN A N 1
ATOM 673 C CA . ASN A 1 84 ? 6.724 6.431 -4.039 1.00 83.88 84 ASN A CA 1
ATOM 674 C C . ASN A 1 84 ? 7.353 7.764 -3.617 1.00 83.88 84 ASN A C 1
ATOM 676 O O . ASN A 1 84 ? 8.559 7.937 -3.755 1.00 83.88 84 ASN A O 1
ATOM 680 N N . ALA A 1 85 ? 6.560 8.703 -3.092 1.00 84.00 85 ALA A N 1
ATOM 681 C CA . ALA A 1 85 ? 7.081 9.979 -2.608 1.00 84.00 85 ALA A CA 1
ATOM 682 C C . ALA A 1 85 ? 7.956 9.821 -1.352 1.00 84.00 85 ALA A C 1
ATOM 684 O O . ALA A 1 85 ? 8.904 10.582 -1.175 1.00 84.00 85 ALA A O 1
ATOM 685 N N . VAL A 1 86 ? 7.661 8.837 -0.495 1.00 85.12 86 VAL A N 1
ATOM 686 C CA . VAL A 1 86 ? 8.484 8.530 0.683 1.00 85.12 86 VAL A CA 1
ATOM 687 C C . VAL A 1 86 ? 9.814 7.896 0.291 1.00 85.12 86 VAL A C 1
ATOM 689 O O . VAL A 1 86 ? 10.828 8.271 0.863 1.00 85.12 86 VAL A O 1
ATOM 692 N N . TYR A 1 87 ? 9.834 6.987 -0.687 1.00 82.19 87 TYR A N 1
ATOM 693 C CA . TYR A 1 87 ? 11.079 6.347 -1.137 1.00 82.19 87 TYR A CA 1
ATOM 694 C C . TYR A 1 87 ? 11.957 7.232 -2.033 1.00 82.19 87 TYR A C 1
ATOM 696 O O . TYR A 1 87 ? 13.137 6.943 -2.198 1.00 82.19 87 TYR A O 1
ATOM 704 N N . ALA A 1 88 ? 11.396 8.286 -2.632 1.00 78.19 88 ALA A N 1
ATOM 705 C CA . ALA A 1 88 ? 12.141 9.228 -3.469 1.00 78.19 88 ALA A CA 1
ATOM 706 C C . ALA A 1 88 ? 12.929 10.292 -2.673 1.00 78.19 88 ALA A C 1
ATOM 708 O O . ALA A 1 88 ? 13.655 11.076 -3.289 1.00 78.19 88 ALA A O 1
ATOM 709 N N . ASN A 1 89 ? 12.771 10.338 -1.344 1.00 56.41 89 ASN A N 1
ATOM 710 C CA . ASN A 1 89 ? 13.536 11.186 -0.419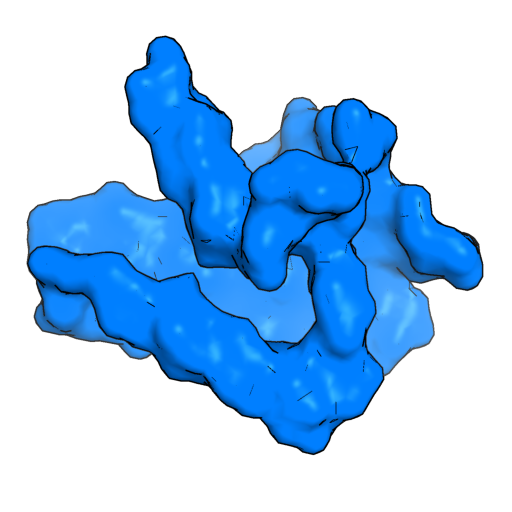 1.00 56.41 89 ASN A CA 1
ATOM 711 C C . ASN A 1 89 ? 14.623 10.380 0.296 1.00 56.41 89 ASN A C 1
ATOM 713 O O . ASN A 1 89 ? 15.684 10.981 0.576 1.00 56.41 89 ASN A O 1
#